Protein AF-X1FJW0-F1 (afdb_monomer_lite)

Structure (mmCIF, N/CA/C/O backbone):
data_AF-X1FJW0-F1
#
_entry.id   AF-X1FJW0-F1
#
loop_
_atom_site.group_PDB
_atom_site.id
_atom_site.type_symbol
_atom_site.label_atom_id
_atom_site.label_alt_id
_atom_site.label_comp_id
_atom_site.label_asym_id
_atom_site.label_entity_id
_atom_site.label_seq_id
_atom_site.pdbx_PDB_ins_code
_atom_site.Cartn_x
_atom_site.Cartn_y
_atom_site.Cartn_z
_atom_site.occupancy
_atom_site.B_iso_or_equiv
_atom_site.auth_seq_id
_atom_site.auth_comp_id
_atom_site.auth_asym_id
_atom_site.auth_atom_id
_atom_site.pdbx_PDB_model_num
ATOM 1 N N . MET A 1 1 ? 0.514 1.333 10.560 1.00 89.50 1 MET A N 1
ATOM 2 C CA . MET A 1 1 ? 0.778 2.637 9.913 1.00 89.50 1 MET A CA 1
ATOM 3 C C . MET A 1 1 ? 0.810 3.705 10.998 1.00 89.50 1 MET A C 1
ATOM 5 O O . MET A 1 1 ? -0.069 3.669 11.846 1.00 89.50 1 MET A O 1
ATOM 9 N N . PHE A 1 2 ? 1.794 4.608 10.998 1.00 94.62 2 PHE A N 1
ATOM 10 C CA . PHE A 1 2 ? 1.823 5.778 11.888 1.00 94.62 2 PHE A CA 1
ATOM 11 C C . PHE A 1 2 ? 1.813 7.050 11.037 1.00 94.62 2 PHE A C 1
ATOM 13 O O . PHE A 1 2 ? 2.513 7.104 10.027 1.00 94.62 2 PHE A O 1
ATOM 20 N N . ILE A 1 3 ? 1.009 8.042 11.424 1.00 95.62 3 ILE A N 1
ATOM 21 C CA . ILE A 1 3 ? 0.869 9.315 10.704 1.00 95.62 3 ILE A CA 1
ATOM 22 C C . ILE A 1 3 ? 1.718 10.367 11.422 1.00 95.62 3 ILE A C 1
ATOM 24 O O . ILE A 1 3 ? 1.571 10.553 12.626 1.00 95.62 3 ILE A O 1
ATOM 28 N N . GLY A 1 4 ? 2.616 11.026 10.685 1.00 95.06 4 GLY A N 1
ATOM 29 C CA . GLY A 1 4 ? 3.585 11.988 11.231 1.00 95.06 4 GLY A CA 1
ATOM 30 C C . GLY A 1 4 ? 3.393 13.441 10.784 1.00 95.06 4 GLY A C 1
ATOM 31 O O . GLY A 1 4 ? 4.298 14.244 10.978 1.00 95.06 4 GLY A O 1
ATOM 32 N N . CYS A 1 5 ? 2.272 13.776 10.142 1.00 93.25 5 CYS A N 1
ATOM 33 C CA . CYS A 1 5 ? 1.956 15.143 9.710 1.00 93.25 5 CYS A CA 1
ATOM 34 C C . CYS A 1 5 ? 1.051 15.863 10.724 1.00 93.25 5 CYS A C 1
ATOM 36 O O . CYS A 1 5 ? 0.477 15.233 11.613 1.00 93.25 5 CYS A O 1
ATOM 38 N N . ASP A 1 6 ? 0.926 17.186 10.587 1.00 95.94 6 ASP A N 1
ATOM 39 C CA . ASP A 1 6 ? -0.008 17.978 11.388 1.00 95.94 6 ASP A CA 1
ATOM 40 C C . ASP A 1 6 ? -1.451 17.688 10.957 1.00 95.94 6 ASP A C 1
ATOM 42 O O . ASP A 1 6 ? -1.900 18.104 9.888 1.00 95.94 6 ASP A O 1
ATOM 46 N N . LEU A 1 7 ? -2.184 16.977 11.815 1.00 94.94 7 LEU A N 1
ATOM 47 C CA . LEU A 1 7 ? -3.561 16.565 11.551 1.00 94.94 7 LEU A CA 1
ATOM 48 C C . LEU A 1 7 ? -4.537 17.747 11.455 1.00 94.94 7 LEU A C 1
ATOM 50 O O . LEU A 1 7 ? -5.616 17.591 10.889 1.00 94.94 7 LEU A O 1
ATOM 54 N N . THR A 1 8 ? -4.177 18.919 11.988 1.00 95.69 8 THR A N 1
ATOM 55 C CA . THR A 1 8 ? -5.024 20.122 11.935 1.00 95.69 8 THR A CA 1
ATOM 56 C C . THR A 1 8 ? -4.938 20.860 10.599 1.00 95.69 8 THR A C 1
ATOM 58 O O . THR A 1 8 ? -5.759 21.734 10.333 1.00 95.69 8 THR A O 1
ATOM 61 N N . GLN A 1 9 ? -3.974 20.492 9.748 1.00 95.62 9 GLN A N 1
ATOM 62 C CA . GLN A 1 9 ? -3.690 21.142 8.464 1.00 95.62 9 GLN A CA 1
ATOM 63 C C . GLN A 1 9 ? -3.816 20.181 7.270 1.00 95.62 9 GLN A C 1
ATOM 65 O O . GLN A 1 9 ? -3.244 20.426 6.209 1.00 95.62 9 GLN A O 1
ATOM 70 N N . LEU A 1 10 ? -4.545 19.073 7.429 1.00 96.31 10 LEU A N 1
ATOM 71 C CA . LEU A 1 10 ? -4.784 18.130 6.337 1.00 96.31 10 LEU A CA 1
ATOM 72 C C . LEU A 1 10 ? -5.768 18.703 5.319 1.00 96.31 10 LEU A C 1
ATOM 74 O O . LEU A 1 10 ? -6.877 19.097 5.676 1.00 96.31 10 LEU A O 1
ATOM 78 N N . ASP A 1 11 ? -5.383 18.683 4.044 1.00 96.38 11 ASP A N 1
ATOM 79 C CA . ASP A 1 11 ? -6.326 18.898 2.952 1.00 96.38 11 ASP A CA 1
ATOM 80 C C . ASP A 1 11 ? -7.191 17.646 2.706 1.00 96.38 11 ASP A C 1
ATOM 82 O O . ASP A 1 11 ? -6.855 16.523 3.103 1.00 96.38 11 ASP A O 1
ATOM 86 N N . ASP A 1 12 ? -8.327 17.836 2.031 1.00 97.25 12 ASP A N 1
ATOM 87 C CA . ASP A 1 12 ? -9.286 16.757 1.755 1.00 97.25 12 ASP A CA 1
ATOM 88 C C . ASP A 1 12 ? -8.655 15.604 0.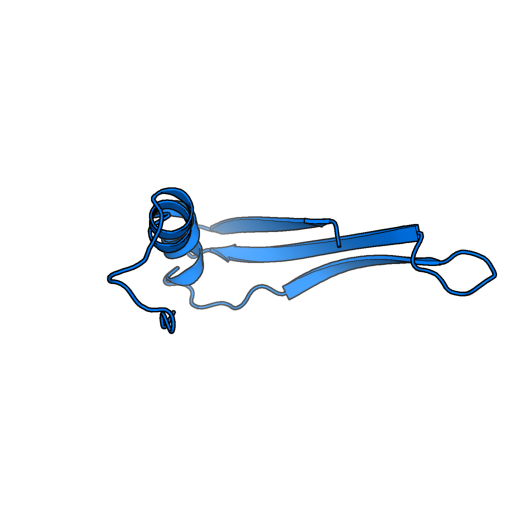966 1.00 97.25 12 ASP A C 1
ATOM 90 O O . ASP A 1 12 ? -9.032 14.440 1.125 1.00 97.25 12 ASP A O 1
ATOM 94 N N . PHE A 1 13 ? -7.689 15.915 0.102 1.00 97.19 13 PHE A N 1
ATOM 95 C CA . PHE A 1 13 ? -6.982 14.910 -0.678 1.00 97.19 13 PHE A CA 1
ATOM 96 C C . PHE A 1 13 ? -6.140 14.001 0.221 1.00 97.19 13 PHE A C 1
ATOM 98 O O . PHE A 1 13 ? -6.272 12.777 0.159 1.00 97.19 13 PHE A O 1
ATOM 105 N N . THR A 1 14 ? -5.312 14.585 1.084 1.00 96.06 14 THR A N 1
ATOM 106 C CA . THR A 1 14 ? -4.430 13.860 2.000 1.00 96.06 14 THR A CA 1
ATOM 107 C C . THR A 1 14 ? -5.245 13.071 3.009 1.00 96.06 14 THR A C 1
ATOM 109 O O . THR A 1 14 ? -4.939 11.904 3.256 1.00 96.06 14 THR A O 1
ATOM 112 N N . LEU A 1 15 ? -6.325 13.654 3.538 1.00 95.88 15 LEU A N 1
ATOM 113 C CA . LEU A 1 15 ? -7.234 12.947 4.436 1.00 95.88 15 LEU A CA 1
ATOM 114 C C . LEU A 1 15 ? -7.818 11.698 3.760 1.00 95.88 15 LEU A C 1
ATOM 116 O O . LEU A 1 15 ? -7.747 10.602 4.314 1.00 95.88 15 LEU A O 1
ATOM 120 N N . ARG A 1 16 ? -8.331 11.830 2.531 1.00 96.69 16 ARG A N 1
ATOM 121 C CA . ARG A 1 16 ? -8.876 10.696 1.766 1.00 96.69 16 ARG A CA 1
ATOM 122 C C . ARG A 1 16 ? -7.820 9.656 1.412 1.00 96.69 16 ARG A C 1
ATOM 124 O O . ARG A 1 16 ? -8.136 8.470 1.375 1.00 96.69 16 ARG A O 1
ATOM 131 N N . LEU A 1 17 ? -6.587 10.081 1.152 1.00 95.88 17 LEU A N 1
ATOM 132 C CA . LEU A 1 17 ? -5.482 9.169 0.875 1.00 95.88 17 LEU A CA 1
ATOM 133 C C . LEU A 1 17 ? -5.107 8.354 2.122 1.00 95.88 17 LEU A C 1
ATOM 135 O O . LEU A 1 17 ? -4.951 7.139 2.031 1.00 95.88 17 LEU A O 1
ATOM 139 N N . LEU A 1 18 ? -4.997 9.004 3.286 1.00 96.38 18 LEU A N 1
ATOM 140 C CA . LEU A 1 18 ? -4.648 8.353 4.553 1.00 96.38 18 LEU A CA 1
ATOM 141 C C . LEU A 1 18 ? -5.768 7.455 5.090 1.00 96.38 18 LEU A C 1
ATOM 143 O O . LEU A 1 18 ? -5.472 6.440 5.716 1.00 96.38 18 LEU A O 1
ATOM 147 N N . CYS A 1 19 ? -7.031 7.811 4.849 1.00 95.75 19 CYS A N 1
ATOM 148 C CA . CYS A 1 19 ? -8.207 7.073 5.314 1.00 95.75 19 CYS A CA 1
ATOM 149 C C . CYS A 1 19 ? -8.801 6.125 4.258 1.00 95.75 19 CYS A C 1
ATOM 151 O O . CYS A 1 19 ? -9.946 5.702 4.403 1.00 95.75 19 CYS A O 1
ATOM 153 N N . ASN A 1 20 ? -8.063 5.787 3.196 1.00 97.88 20 ASN A N 1
ATOM 154 C CA . ASN A 1 20 ? -8.547 4.856 2.179 1.00 97.88 20 ASN A CA 1
ATOM 155 C C . ASN A 1 20 ? -8.700 3.437 2.764 1.00 97.88 20 ASN A C 1
ATOM 157 O O . ASN A 1 20 ? -7.708 2.760 3.047 1.00 97.88 20 ASN A O 1
ATOM 161 N N . GLU A 1 21 ? -9.946 2.986 2.926 1.00 98.19 21 GLU A N 1
ATOM 162 C CA . GLU A 1 21 ? -10.271 1.706 3.563 1.00 98.19 21 GLU A CA 1
ATOM 163 C C . GLU A 1 21 ? -9.723 0.490 2.806 1.00 98.19 21 GLU A C 1
ATOM 165 O O . GLU A 1 21 ? -9.244 -0.451 3.436 1.00 98.19 21 GLU A O 1
ATOM 170 N N . GLU A 1 22 ? -9.700 0.526 1.471 1.00 97.69 22 GLU A N 1
ATOM 171 C CA . GLU A 1 22 ? -9.206 -0.578 0.642 1.00 97.69 22 GLU A CA 1
ATOM 172 C C . GLU A 1 22 ? -7.693 -0.767 0.824 1.00 97.69 22 GLU A C 1
ATOM 174 O O . GLU A 1 22 ? -7.201 -1.883 1.012 1.00 97.69 22 GLU A O 1
ATOM 179 N N . VAL A 1 23 ? -6.935 0.333 0.845 1.00 97.44 23 VAL A N 1
ATOM 180 C CA . VAL A 1 23 ? -5.480 0.301 1.062 1.00 97.44 23 VAL A CA 1
ATOM 181 C C . VAL A 1 23 ? -5.149 -0.096 2.503 1.00 97.44 23 VAL A C 1
ATOM 183 O O . VAL A 1 23 ? -4.224 -0.884 2.734 1.00 97.44 23 VAL A O 1
ATOM 186 N N . ILE A 1 24 ? -5.907 0.412 3.480 1.00 98.38 24 ILE A N 1
ATOM 187 C CA . ILE A 1 24 ? -5.749 0.034 4.890 1.00 98.38 24 ILE A CA 1
ATOM 188 C C . ILE A 1 24 ? -6.035 -1.459 5.077 1.00 98.38 24 ILE A C 1
ATOM 190 O O . ILE A 1 24 ? -5.257 -2.128 5.759 1.00 98.38 24 ILE A O 1
ATOM 194 N N . ALA A 1 25 ? -7.076 -2.002 4.440 1.00 98.19 25 ALA A N 1
ATOM 195 C CA . ALA A 1 25 ? -7.410 -3.424 4.505 1.00 98.19 25 ALA A CA 1
ATOM 196 C C . ALA A 1 25 ? -6.269 -4.301 3.968 1.00 98.19 25 ALA A C 1
ATOM 198 O O . ALA A 1 25 ? -5.890 -5.274 4.615 1.00 98.19 25 ALA A O 1
ATOM 199 N N . VAL A 1 26 ? -5.628 -3.911 2.859 1.00 98.12 26 VAL A N 1
ATOM 200 C CA . VAL A 1 26 ? -4.425 -4.605 2.365 1.00 98.12 26 VAL A CA 1
ATOM 201 C C . VAL A 1 26 ? -3.275 -4.518 3.374 1.00 98.12 26 VAL A C 1
ATOM 203 O O . VAL A 1 26 ? -2.560 -5.499 3.575 1.00 98.12 26 VAL A O 1
ATOM 206 N N . ASN A 1 27 ? -3.063 -3.370 4.028 1.00 97.88 27 ASN A N 1
ATOM 207 C CA . ASN A 1 27 ? -2.017 -3.230 5.046 1.00 97.88 27 ASN A CA 1
ATOM 208 C C . ASN A 1 27 ? -2.271 -4.135 6.264 1.00 97.88 27 ASN A C 1
ATOM 210 O O . AS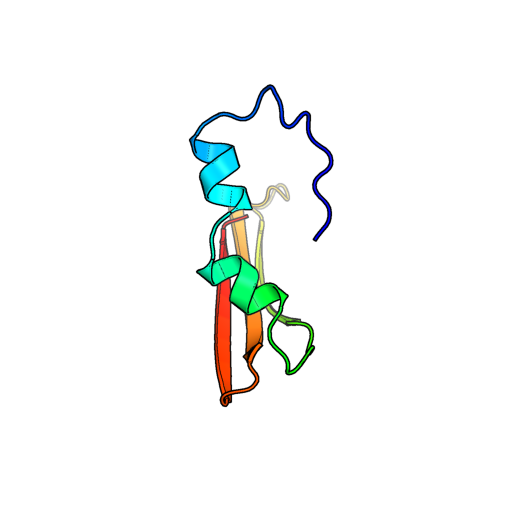N A 1 27 ? -1.333 -4.792 6.721 1.00 97.88 27 ASN A O 1
ATOM 214 N N . GLN A 1 28 ? -3.519 -4.170 6.736 1.00 98.19 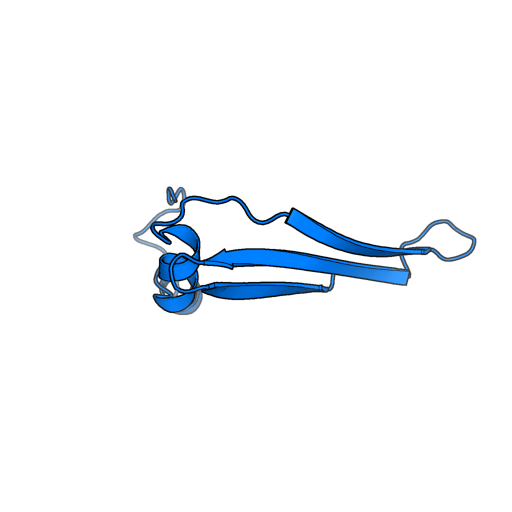28 GLN A N 1
ATOM 215 C CA . GLN A 1 28 ? -3.992 -4.871 7.934 1.00 98.19 28 GLN A CA 1
ATOM 216 C C . GLN A 1 28 ? -4.510 -6.292 7.659 1.00 98.19 28 GLN A C 1
ATOM 218 O O . GLN A 1 28 ? -5.147 -6.886 8.526 1.00 98.19 28 GLN A O 1
ATOM 223 N N . ASP A 1 29 ? -4.237 -6.849 6.476 1.00 98.62 29 ASP A N 1
ATOM 224 C CA . ASP A 1 29 ? -4.690 -8.193 6.129 1.00 98.62 29 ASP A CA 1
ATOM 225 C C . ASP A 1 29 ? -4.199 -9.240 7.164 1.00 98.62 29 ASP A C 1
ATOM 227 O O . ASP A 1 29 ? -2.992 -9.274 7.456 1.00 98.62 29 ASP A O 1
ATOM 231 N N . PRO A 1 30 ? -5.090 -10.107 7.699 1.00 98.50 30 PRO A N 1
ATOM 232 C CA . PRO A 1 30 ? -4.775 -11.051 8.775 1.00 98.50 30 PRO A CA 1
ATOM 233 C C . PRO A 1 30 ? -3.675 -12.062 8.459 1.00 98.50 30 PRO A C 1
ATOM 235 O O . PRO A 1 30 ? -3.063 -12.593 9.385 1.00 98.50 30 PRO A O 1
ATOM 238 N N . LEU A 1 31 ? -3.397 -12.338 7.178 1.00 98.38 31 LEU A N 1
ATOM 239 C CA . LEU A 1 31 ? -2.305 -13.235 6.803 1.00 98.38 31 LEU A CA 1
ATOM 240 C C . LEU A 1 31 ? -0.950 -12.667 7.236 1.00 98.38 31 LEU A C 1
ATOM 242 O O . LEU A 1 31 ? 0.012 -13.417 7.387 1.00 98.38 31 LEU A O 1
ATOM 246 N N . GLY A 1 32 ? -0.849 -11.340 7.394 1.00 97.50 32 GLY A N 1
ATOM 247 C CA . GLY A 1 32 ? 0.357 -10.670 7.883 1.00 97.50 32 GLY A CA 1
ATOM 248 C C . GLY A 1 32 ? 1.584 -10.858 6.986 1.00 97.50 32 GLY A C 1
ATOM 249 O O . GLY A 1 32 ? 2.705 -10.562 7.398 1.00 97.50 32 GLY A O 1
ATOM 250 N N . LYS A 1 33 ? 1.403 -11.359 5.758 1.00 98.00 33 LYS A N 1
ATOM 251 C CA . LYS A 1 33 ? 2.498 -11.668 4.840 1.00 98.00 33 LYS A CA 1
ATOM 252 C C . LYS A 1 33 ? 2.907 -10.425 4.060 1.00 98.00 33 LYS A C 1
ATOM 254 O O . LYS A 1 33 ? 2.103 -9.817 3.356 1.00 98.00 33 LYS A O 1
ATOM 259 N N . GLN A 1 34 ? 4.182 -10.059 4.163 1.00 98.19 34 GLN A N 1
ATOM 260 C CA . GLN A 1 34 ? 4.737 -8.929 3.427 1.00 98.19 34 GLN A CA 1
ATOM 261 C C . GLN A 1 34 ? 4.737 -9.205 1.912 1.00 98.19 34 GLN A C 1
ATOM 263 O O . GLN A 1 34 ? 5.095 -10.295 1.461 1.00 98.19 34 GLN A O 1
ATOM 268 N N . GLY A 1 35 ? 4.350 -8.200 1.122 1.00 97.88 35 GLY A N 1
ATOM 269 C CA . GLY A 1 35 ? 4.479 -8.248 -0.334 1.00 97.88 35 GLY A CA 1
ATOM 270 C C . GLY A 1 35 ? 5.937 -8.177 -0.794 1.00 97.88 35 GLY A C 1
ATOM 271 O O . GLY A 1 35 ? 6.795 -7.640 -0.096 1.00 97.88 35 GLY A O 1
ATOM 272 N N . HIS A 1 36 ? 6.224 -8.688 -1.986 1.00 98.44 36 HIS A N 1
ATOM 273 C CA . HIS A 1 36 ? 7.568 -8.684 -2.568 1.00 98.44 36 HIS A CA 1
ATOM 274 C C . HIS A 1 36 ? 7.561 -8.101 -3.983 1.00 98.44 36 HIS A C 1
ATOM 276 O O . HIS A 1 36 ? 6.522 -8.059 -4.647 1.00 98.44 36 HIS A O 1
ATOM 282 N N . CYS A 1 37 ? 8.724 -7.622 -4.432 1.00 98.12 37 CYS A N 1
ATOM 283 C CA . CYS A 1 37 ? 8.908 -7.177 -5.810 1.00 98.12 37 CYS A CA 1
ATOM 284 C C . CYS A 1 37 ? 8.882 -8.404 -6.722 1.00 98.12 37 CYS A C 1
ATOM 286 O O . CYS A 1 37 ? 9.718 -9.296 -6.586 1.00 98.12 37 CYS A O 1
ATOM 288 N N . LEU A 1 38 ? 7.908 -8.452 -7.623 1.00 98.38 38 LEU A N 1
ATOM 289 C CA . LEU A 1 38 ? 7.777 -9.514 -8.612 1.00 98.38 38 LEU A CA 1
ATOM 290 C C . LEU A 1 38 ? 8.644 -9.226 -9.841 1.00 98.38 38 LEU A C 1
ATOM 292 O O . LEU A 1 38 ? 9.257 -10.130 -10.402 1.00 98.38 38 LEU A O 1
ATOM 296 N N . ARG A 1 39 ? 8.678 -7.962 -10.275 1.00 97.88 39 ARG A N 1
ATOM 297 C CA . ARG A 1 39 ? 9.455 -7.516 -11.434 1.00 97.88 39 ARG A CA 1
ATOM 298 C C . ARG A 1 39 ? 9.830 -6.053 -11.281 1.00 97.88 39 ARG A C 1
ATOM 300 O O . ARG A 1 39 ? 8.980 -5.232 -10.960 1.00 97.88 39 ARG A O 1
ATOM 307 N N . GLU A 1 40 ? 11.060 -5.718 -11.639 1.00 97.38 40 GLU A N 1
ATOM 308 C CA . GLU A 1 40 ? 11.502 -4.338 -11.820 1.00 97.38 40 GLU A CA 1
ATOM 309 C C . GLU A 1 40 ? 12.215 -4.224 -13.168 1.00 97.38 40 GLU A C 1
ATOM 311 O O . GLU A 1 40 ? 13.090 -5.028 -13.489 1.00 97.38 40 GLU A O 1
ATOM 316 N N . LEU A 1 41 ? 11.801 -3.260 -13.991 1.00 96.56 41 LEU A N 1
ATOM 317 C CA . LEU A 1 41 ? 12.449 -2.947 -15.260 1.00 96.56 41 LEU A CA 1
ATOM 318 C C . LEU A 1 41 ? 12.968 -1.522 -15.207 1.00 96.56 41 LEU A C 1
ATOM 320 O O . LEU A 1 41 ? 12.211 -0.580 -14.975 1.00 96.56 41 LEU A O 1
ATOM 324 N N . ARG A 1 42 ? 14.259 -1.371 -15.488 1.00 95.50 42 ARG A N 1
ATOM 325 C CA . ARG A 1 42 ? 14.910 -0.074 -15.597 1.00 95.50 42 ARG A CA 1
ATOM 326 C C . ARG A 1 42 ? 15.659 0.009 -16.913 1.00 95.50 42 ARG A C 1
ATOM 328 O O . ARG A 1 42 ? 16.420 -0.894 -17.256 1.00 95.50 42 ARG A O 1
ATOM 335 N N . ARG A 1 43 ? 15.441 1.094 -17.648 1.00 95.44 43 ARG A N 1
ATOM 336 C CA . ARG A 1 43 ? 16.226 1.446 -18.833 1.00 95.44 43 ARG A CA 1
ATOM 337 C C . ARG A 1 43 ? 16.814 2.826 -18.635 1.00 95.44 43 ARG A C 1
ATOM 339 O O . ARG A 1 43 ? 16.191 3.694 -18.024 1.00 95.44 43 ARG A O 1
ATOM 346 N N . ALA A 1 44 ? 18.016 2.997 -19.152 1.00 94.81 44 ALA A N 1
ATOM 347 C CA . ALA A 1 44 ? 18.681 4.277 -19.209 1.00 94.81 44 ALA A CA 1
ATOM 348 C C . ALA A 1 44 ? 19.046 4.596 -20.657 1.00 94.81 44 ALA A C 1
ATOM 350 O O . ALA A 1 44 ? 19.175 3.688 -21.481 1.00 94.81 44 ALA A O 1
ATOM 351 N N . ASP A 1 45 ? 19.180 5.879 -20.966 1.00 95.00 45 ASP A N 1
ATOM 352 C CA . ASP A 1 45 ? 19.839 6.296 -22.198 1.00 95.00 45 ASP A CA 1
ATOM 353 C C . ASP A 1 45 ? 21.360 6.080 -22.114 1.00 95.00 45 ASP A C 1
ATOM 355 O O . ASP A 1 45 ? 21.911 5.664 -21.091 1.00 95.00 45 ASP A O 1
ATOM 359 N N . ASN A 1 46 ? 22.059 6.389 -23.205 1.00 93.75 46 ASN A N 1
ATOM 360 C CA . ASN A 1 46 ? 23.513 6.250 -23.292 1.00 93.75 46 ASN A CA 1
ATOM 361 C C . ASN A 1 46 ? 24.276 7.167 -22.314 1.00 93.75 46 ASN A C 1
ATOM 363 O O . ASN A 1 46 ? 25.477 6.988 -22.135 1.00 93.75 46 ASN A O 1
ATOM 367 N N . GLN A 1 47 ? 23.603 8.147 -21.699 1.00 92.81 47 GLN A N 1
ATOM 368 C CA . GLN A 1 47 ? 24.162 9.048 -20.687 1.00 92.81 47 GLN A CA 1
ATOM 369 C C . GLN A 1 47 ? 23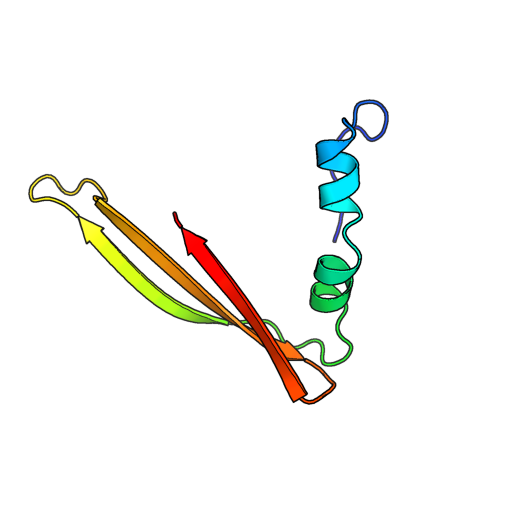.823 8.589 -19.257 1.00 92.81 47 GLN A C 1
ATOM 371 O O . GLN A 1 47 ? 24.171 9.264 -18.291 1.00 92.81 47 GLN A O 1
ATOM 376 N N . GLY A 1 48 ? 23.158 7.439 -19.103 1.00 90.00 48 GLY A N 1
ATOM 377 C CA . GLY A 1 48 ? 22.794 6.870 -17.808 1.00 90.00 48 GLY A CA 1
ATOM 378 C C . GLY A 1 48 ? 21.533 7.476 -17.183 1.00 90.00 48 GLY A C 1
ATOM 379 O O . GLY A 1 48 ? 21.177 7.103 -16.062 1.00 90.00 48 GLY A O 1
ATOM 380 N N . LYS A 1 49 ? 20.818 8.370 -17.878 1.00 92.12 49 LYS A N 1
ATOM 381 C CA . LYS A 1 49 ? 19.553 8.923 -17.382 1.00 92.12 49 LYS A CA 1
ATOM 382 C C . LYS A 1 49 ? 18.465 7.865 -17.501 1.00 92.12 49 LYS A C 1
ATOM 384 O O . LYS A 1 49 ? 18.270 7.297 -18.572 1.00 92.12 49 LYS A O 1
ATOM 389 N N . ALA A 1 50 ? 17.736 7.616 -16.412 1.00 89.88 50 ALA A N 1
ATOM 390 C CA . ALA A 1 50 ? 16.600 6.702 -16.435 1.00 89.88 50 ALA A CA 1
ATOM 391 C C . ALA A 1 50 ? 15.540 7.208 -17.429 1.00 89.88 50 ALA A C 1
ATOM 393 O O . ALA A 1 50 ? 15.045 8.327 -17.306 1.00 89.88 50 ALA A O 1
ATOM 394 N N . THR A 1 51 ? 15.226 6.385 -18.426 1.00 94.62 51 THR A N 1
ATOM 395 C CA . THR A 1 51 ? 14.211 6.658 -19.456 1.00 94.62 51 THR A CA 1
ATOM 396 C C . THR A 1 51 ? 12.949 5.833 -19.250 1.00 94.62 51 THR A C 1
ATOM 398 O O . THR A 1 51 ? 11.895 6.175 -19.776 1.00 94.62 51 THR A O 1
ATOM 401 N N . TYR A 1 52 ? 13.052 4.747 -18.486 1.00 94.56 52 TYR A N 1
ATOM 402 C CA . TYR A 1 52 ? 11.932 3.900 -18.110 1.00 94.56 52 TYR A CA 1
ATOM 403 C C . TYR A 1 52 ? 12.222 3.271 -16.754 1.00 94.56 52 TYR A C 1
ATOM 405 O O . TYR A 1 52 ? 13.288 2.669 -16.578 1.00 94.56 52 TYR A O 1
ATOM 413 N N . HIS A 1 53 ? 11.281 3.374 -15.820 1.00 95.31 53 HIS A N 1
ATOM 414 C CA . HIS A 1 53 ? 11.371 2.700 -14.534 1.00 95.31 53 HIS A CA 1
ATOM 415 C C . HIS A 1 53 ? 9.986 2.231 -14.094 1.00 95.31 53 HIS A C 1
ATOM 417 O O . HIS A 1 53 ? 9.093 3.018 -13.802 1.00 95.31 53 HIS A O 1
ATOM 423 N N . GLU A 1 54 ? 9.812 0.915 -14.061 1.00 97.31 54 GLU A N 1
ATOM 424 C CA . GLU A 1 54 ? 8.571 0.276 -13.639 1.00 97.31 54 GLU A CA 1
ATOM 425 C C . GLU A 1 54 ? 8.884 -0.788 -12.591 1.00 97.31 54 GLU A C 1
ATOM 427 O O . GLU A 1 54 ? 9.831 -1.564 -12.757 1.00 97.31 54 GLU A O 1
ATOM 432 N N . ALA A 1 55 ? 8.065 -0.865 -11.545 1.00 98.06 55 ALA A N 1
ATOM 433 C CA . ALA A 1 55 ? 8.128 -1.948 -10.574 1.00 98.06 55 ALA A CA 1
ATOM 434 C C . ALA A 1 55 ? 6.737 -2.531 -10.302 1.00 98.06 55 ALA A C 1
ATOM 436 O O . ALA A 1 55 ? 5.773 -1.797 -10.098 1.00 98.06 55 ALA A O 1
ATOM 437 N N . ILE A 1 56 ? 6.653 -3.858 -10.264 1.00 98.44 56 ILE A N 1
ATOM 438 C CA . ILE A 1 56 ? 5.452 -4.616 -9.918 1.00 98.44 56 ILE A CA 1
ATOM 439 C C . ILE A 1 56 ? 5.695 -5.308 -8.586 1.00 98.44 56 ILE A C 1
ATOM 441 O O . ILE A 1 56 ? 6.629 -6.101 -8.456 1.00 98.44 56 ILE A O 1
ATOM 445 N N . TYR A 1 57 ? 4.821 -5.055 -7.618 1.00 98.62 57 TYR A N 1
ATOM 446 C CA . TYR A 1 57 ? 4.819 -5.737 -6.328 1.00 98.62 57 TYR A CA 1
ATOM 447 C C . TYR A 1 57 ? 3.560 -6.574 -6.176 1.00 98.62 57 TYR A C 1
ATOM 449 O O . TYR A 1 57 ? 2.491 -6.196 -6.657 1.00 98.62 57 TYR A O 1
ATOM 457 N N . ILE A 1 58 ? 3.692 -7.698 -5.477 1.00 98.62 58 ILE A N 1
ATOM 458 C CA . ILE A 1 58 ? 2.583 -8.604 -5.200 1.00 98.62 58 ILE A CA 1
ATOM 459 C C . ILE A 1 58 ? 2.555 -8.996 -3.726 1.00 98.62 58 ILE A C 1
ATOM 461 O O . ILE A 1 58 ? 3.594 -9.270 -3.119 1.00 98.62 58 ILE A O 1
ATOM 465 N N . ARG A 1 59 ? 1.355 -9.031 -3.148 1.00 98.56 59 ARG A N 1
ATOM 466 C CA . ARG A 1 59 ? 1.085 -9.490 -1.783 1.00 98.56 59 ARG A CA 1
ATOM 467 C C . ARG A 1 59 ? -0.053 -10.501 -1.806 1.00 98.56 59 ARG A C 1
ATOM 469 O O . ARG A 1 59 ? -1.069 -10.264 -2.446 1.00 98.56 59 ARG A O 1
ATOM 476 N N . GLU A 1 60 ? 0.127 -11.614 -1.106 1.00 98.56 60 GLU A N 1
ATOM 477 C CA . GLU A 1 60 ? -0.941 -12.590 -0.860 1.00 98.56 60 GLU A CA 1
ATOM 478 C C . GLU A 1 60 ? -1.798 -12.129 0.316 1.00 98.56 60 GLU A C 1
ATOM 480 O O . GLU A 1 60 ? -1.260 -11.582 1.282 1.00 98.56 60 GLU A O 1
ATOM 485 N N . LEU A 1 61 ? -3.106 -12.344 0.209 1.00 98.69 61 LEU A N 1
ATOM 486 C CA . LEU A 1 61 ? -4.104 -11.979 1.210 1.00 98.69 61 LEU A CA 1
ATOM 487 C C . LEU A 1 61 ? -4.710 -13.234 1.850 1.00 98.69 61 LEU A C 1
ATOM 489 O O . LEU A 1 61 ? -4.600 -14.335 1.303 1.00 98.69 61 LEU A O 1
ATOM 493 N N . HIS A 1 62 ? -5.322 -13.076 3.024 1.00 98.50 62 HIS A N 1
ATOM 494 C CA . HIS A 1 62 ? -5.808 -14.197 3.839 1.00 98.50 62 HIS A CA 1
ATOM 495 C C . HIS A 1 62 ? -6.885 -15.055 3.156 1.00 98.50 62 HIS A C 1
ATOM 497 O O . HIS A 1 62 ? -6.984 -16.248 3.434 1.00 98.50 62 HIS A O 1
ATOM 503 N N . ASP A 1 63 ? -7.666 -14.464 2.254 1.00 97.88 63 ASP A N 1
ATOM 504 C CA . ASP A 1 63 ? -8.731 -15.113 1.485 1.00 97.88 63 ASP A CA 1
ATOM 505 C C . ASP A 1 63 ? -8.223 -15.793 0.197 1.00 97.88 63 ASP A C 1
ATOM 507 O O . ASP A 1 63 ? -9.001 -16.365 -0.566 1.00 97.88 63 ASP A O 1
ATOM 511 N N . GLY A 1 64 ? -6.910 -15.752 -0.050 1.00 97.88 64 GLY A N 1
ATOM 512 C CA . GLY A 1 64 ? -6.277 -16.280 -1.256 1.00 97.88 64 GLY A CA 1
ATOM 513 C C . GLY A 1 64 ? -6.202 -15.284 -2.417 1.00 97.88 64 GLY A C 1
ATOM 514 O O . GLY A 1 64 ? -5.571 -15.597 -3.433 1.00 97.88 64 GLY A O 1
ATOM 515 N N . ALA A 1 65 ? -6.772 -14.082 -2.283 1.00 98.19 65 ALA A N 1
ATOM 516 C CA . ALA A 1 65 ? -6.599 -13.018 -3.261 1.00 98.19 65 ALA A CA 1
ATOM 517 C C . ALA A 1 65 ? -5.148 -12.499 -3.283 1.00 98.19 65 ALA A C 1
ATOM 519 O O . ALA A 1 65 ? -4.310 -12.806 -2.424 1.00 98.19 65 ALA A O 1
ATOM 520 N N . LYS A 1 66 ? -4.829 -11.691 -4.300 1.00 98.38 66 LYS A N 1
ATOM 521 C CA . LYS A 1 66 ? -3.531 -11.017 -4.414 1.00 98.38 66 LYS A CA 1
ATOM 522 C C . LYS A 1 66 ? -3.724 -9.521 -4.624 1.00 98.38 66 LYS A C 1
ATOM 524 O O . LYS A 1 66 ? -4.365 -9.112 -5.587 1.00 98.38 66 LYS A O 1
ATOM 529 N N . ALA A 1 67 ? -3.109 -8.713 -3.766 1.00 98.56 67 ALA A N 1
ATOM 530 C CA . ALA A 1 67 ? -2.953 -7.286 -4.008 1.00 98.56 67 ALA A CA 1
ATOM 531 C C . ALA A 1 67 ? -1.741 -7.063 -4.923 1.00 98.56 67 ALA A C 1
ATOM 533 O O . ALA A 1 67 ? -0.652 -7.584 -4.659 1.00 98.56 67 ALA A O 1
ATOM 534 N N . VAL A 1 68 ? -1.930 -6.296 -5.997 1.00 98.44 68 VAL A N 1
ATOM 535 C CA . VAL A 1 68 ? -0.890 -5.992 -6.988 1.00 98.44 68 VAL A CA 1
ATOM 536 C C . VAL A 1 68 ? -0.716 -4.483 -7.077 1.00 98.44 68 VAL A C 1
ATOM 538 O O . VAL A 1 68 ? -1.690 -3.758 -7.259 1.00 98.44 68 VAL A O 1
ATOM 541 N N . ALA A 1 69 ? 0.526 -4.016 -6.976 1.00 98.12 69 ALA A N 1
ATOM 542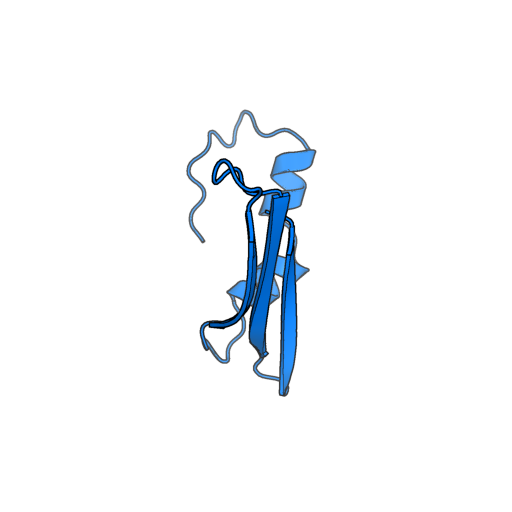 C CA . ALA A 1 69 ? 0.869 -2.609 -7.138 1.00 98.12 69 ALA A CA 1
ATOM 543 C C . ALA A 1 69 ? 1.787 -2.426 -8.351 1.00 98.12 69 ALA A C 1
ATOM 545 O O . ALA A 1 69 ? 2.849 -3.047 -8.428 1.00 98.12 69 ALA A O 1
ATOM 546 N N . LEU A 1 70 ? 1.363 -1.572 -9.285 1.00 98.00 70 LEU A N 1
ATOM 547 C CA . LEU A 1 70 ? 2.108 -1.185 -10.482 1.00 98.00 70 LEU A CA 1
ATOM 548 C C . LEU A 1 70 ? 2.649 0.231 -10.271 1.00 98.00 70 LEU A C 1
ATOM 550 O O . LEU A 1 70 ? 1.879 1.186 -10.202 1.00 98.00 70 LEU A O 1
ATOM 554 N N . PHE A 1 71 ? 3.963 0.370 -10.148 1.00 97.62 71 PHE A N 1
ATOM 555 C CA . PHE A 1 71 ? 4.610 1.659 -9.936 1.00 97.62 71 PHE A CA 1
ATOM 556 C C . PHE A 1 71 ? 5.247 2.153 -11.225 1.00 97.62 71 PHE A C 1
ATOM 558 O O . PHE A 1 71 ? 6.114 1.480 -11.781 1.00 97.62 71 PHE A O 1
ATOM 565 N N . ASN A 1 72 ? 4.855 3.358 -11.634 1.00 95.44 72 ASN A N 1
ATOM 566 C CA . ASN A 1 72 ? 5.614 4.193 -12.556 1.00 95.44 72 ASN A CA 1
ATOM 567 C C . ASN A 1 72 ? 6.555 5.076 -11.725 1.00 95.44 72 ASN A C 1
ATOM 569 O O . ASN A 1 72 ? 6.071 5.793 -10.845 1.00 95.44 72 ASN A O 1
ATOM 573 N N . ARG A 1 73 ? 7.866 4.964 -11.939 1.00 88.31 73 ARG A N 1
ATOM 574 C CA . ARG A 1 73 ? 8.897 5.601 -11.110 1.00 88.31 73 ARG A CA 1
ATOM 575 C C . ARG A 1 73 ? 9.692 6.654 -11.869 1.00 88.31 73 ARG A C 1
ATOM 577 O O . ARG A 1 73 ? 9.922 6.473 -13.084 1.00 88.31 73 ARG A O 1
#

Sequence (73 aa):
MFIGCDLTQLDDFTLRLLCNEEVIAVNQDPLGKQGHCLRELRRADNQGKATYH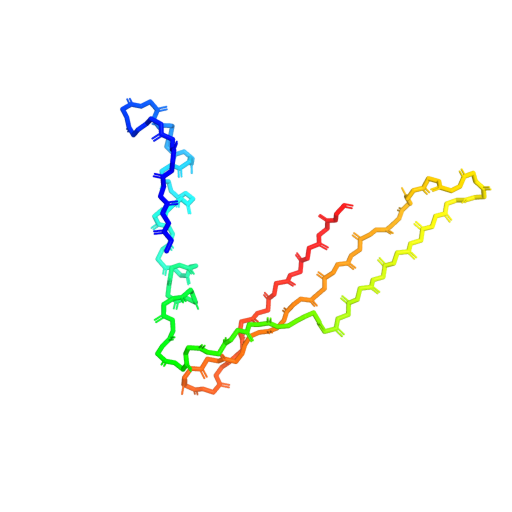EAIYIRELHDGAKAVALFNR

Organism: NCBI:txid412755

pLDDT: mean 96.52, std 2.32, range [88.31, 98.69]

Secondary structure (DSSP, 8-state):
----S-GGG--HHHHHHHT-HHHHHHHT-TT-PPPEEEEEEEEE-TTS-EEEEEEEEEEE-TTS-EEEEEEE-

Radius of gyration: 16.52 Å; chains: 1; bounding box: 34×37×35 Å

InterPro domains:
  IPR002241 Glycoside hydrolase, family 27 [PTHR11452] (2-73)
  IPR013785 Aldolase-type TIM barrel [G3DSA:3.20.20.70] (1-33)

Foldseek 3Di:
DDDDDDPVPDDPVNVCVVPVPVVVCLVVAPVNWDKDWPDWDWDDDPVRHTPFTWTWIWDAGPVRDIDIDIDGD